Protein 6I28 (pdb70)

InterPro domains:
  IPR000340 Dual specificity phosphatase, catalytic domain [PF00782] (26-143)
  IPR000387 Tyrosine-specific protein phosphatases domain [PS50056] (73-131)
  IPR016130 Protein-tyrosine phosphatase, active site [PS00383] (95-105)
  IPR020422 Dual specificity protein phosphatase domain [PS50054] (3-155)
  IPR020422 Dual specificity protein phosphatase domain [SM00195] (3-152)
  IPR029021 Protein-tyrosine phosphatase-like [G3DSA:3.90.190.10] (1-145)
  IPR029021 Protein-tyrosine phosphatase-like [SSF52799] (1-144)

Foldseek 3Di:
DQAWFDLDPAEIFFADDPCLVVVLCVCVVVQAQAEEEAEQDDCPVNCVSNVHPPLRYHYFRFDQDLPTCRCVVCLVVLLVSSCCCCPVVNGHYYYYYHGRAASSLLSQLLNCCQVVVHANVVSNVSRCVGPNHDHDPSSNVSRNVQWDWDDDPNGTGIGGD

Radius of gyration: 15.59 Å; Cα contacts (8 Å, |Δi|>4): 269; chains: 1; bounding box: 35×46×40 Å

Nearest PDB structures (foldseek):
  6i28-assembly1_A  TM=1.006E+00  e=1.939E-35  Cydia pomonella granulosis virus (isolate Mexican)
  5gtj-assembly2_C  TM=8.559E-01  e=4.882E-09  Homo sapiens
  5z5a-assembly3_C  TM=7.941E-01  e=1.170E-07  Thermococcus kodakarensis KOD1
  4jmj-assembly1_A  TM=7.116E-01  e=1.601E-06  Homo sapiens
  4mbb-assembly1_A  TM=7.120E-01  e=1.704E-06  Homo sapiens

Solvent-accessible surface area: 8300 Å² total; per-residue (Å²): 196,18,60,18,34,90,0,33,140,46,0,4,0,0,0,30,130,61,63,33,122,15,0,73,106,31,4,154,132,50,122,9,19,0,0,0,0,0,0,66,46,104,16,42,62,1,80,168,24,6,175,40,90,157,37,8,18,36,51,11,104,0,78,55,60,85,180,34,34,22,2,46,120,41,5,89,82,0,12,57,33,0,96,93,20,12,83,90,78,154,58,27,0,0,0,0,3,59,51,0,52,10,19,0,0,0,0,0,0,1,5,7,0,51,56,85,75,32,43,11,91,107,0,29,102,102,0,102,69,98,25,64,2,144,7,34,153,51,4,26,114,37,0,98,57,60,12,55,122,39,148,67,118,132,138,121,54,37,117,9,108

Organism: Cydia pomonella granulosis virus (isolate Mexico/1963) (NCBI:txid654905)

Structure (mmCIF, N/CA/C/O backbone):
data_6I28
#
_entry.id   6I28
#
_cell.length_a   64.690
_cell.length_b   66.720
_cell.length_c   97.960
_cell.angle_alpha   90.000
_cell.angle_beta   90.000
_cell.angle_gamma   90.000
#
_symmetry.space_group_name_H-M   'I 2 2 2'
#
loop_
_entity.id
_entity.type
_entity.pdbx_description
1 polymer 'ORF98 PTP-2'
2 non-polymer GLYCEROL
3 non-polymer 'CALCIUM ION'
4 water water
#
loop_
_atom_site.group_PDB
_atom_site.id
_atom_site.type_symbol
_atom_site.label_atom_id
_atom_site.label_alt_id
_atom_site.label_comp_id
_atom_site.label_asym_id
_atom_site.label_entity_id
_atom_site.label_seq_id
_atom_site.pdbx_PDB_ins_code
_atom_site.Cartn_x
_atom_site.Cartn_y
_atom_site.Cartn_z
_atom_site.occupancy
_atom_site.B_iso_or_equiv
_atom_site.auth_seq_id
_atom_site.auth_comp_id
_atom_site.auth_asym_id
_atom_site.auth_atom_id
_atom_site.pdbx_PDB_model_num
ATOM 1 N N . MET A 1 8 ? 30.763 65.350 28.237 1.00 78.20 1 MET A N 1
ATOM 2 C CA . MET A 1 8 ? 29.969 65.440 29.486 1.00 78.53 1 MET A CA 1
ATOM 3 C C . MET A 1 8 ? 28.455 65.396 29.182 1.00 65.96 1 MET A C 1
ATOM 4 O O . MET A 1 8 ? 27.638 66.011 29.888 1.00 68.01 1 MET A O 1
ATOM 18 N N . TYR A 1 9 ? 28.067 64.666 28.141 1.00 52.67 2 TYR A N 1
ATOM 19 C 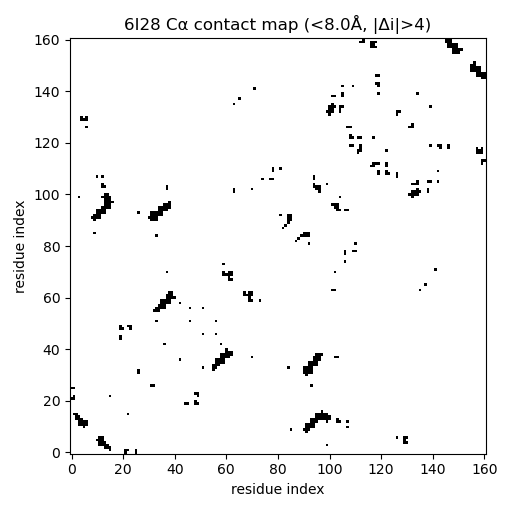CA . TYR A 1 9 ? 26.663 64.303 28.001 1.00 40.65 2 TYR A CA 1
ATOM 20 C C . TYR A 1 9 ? 26.300 63.404 29.181 1.00 34.20 2 TYR A C 1
ATOM 21 O O . TYR A 1 9 ? 27.060 62.512 29.553 1.00 30.48 2 TYR A O 1
ATOM 39 N N . ASP A 1 10 ? 25.150 63.675 29.796 1.00 32.60 3 ASP A N 1
ATOM 40 C CA . ASP A 1 10 ? 24.766 63.029 31.043 1.00 33.08 3 ASP A CA 1
ATOM 41 C C . ASP A 1 10 ? 24.017 61.745 30.715 1.00 31.11 3 ASP A C 1
ATOM 42 O O . ASP A 1 10 ? 22.776 61.723 30.519 1.00 28.52 3 ASP A O 1
ATOM 51 N N . ALA A 1 11 ? 24.788 60.660 30.679 1.00 27.97 4 ALA A N 1
ATOM 52 C CA . ALA A 1 11 ? 24.293 59.305 30.572 1.00 27.86 4 ALA A CA 1
ATOM 53 C C . ALA A 1 11 ? 25.235 58.374 31.328 1.00 27.55 4 ALA A C 1
ATOM 54 O O . ALA A 1 11 ? 26.436 58.639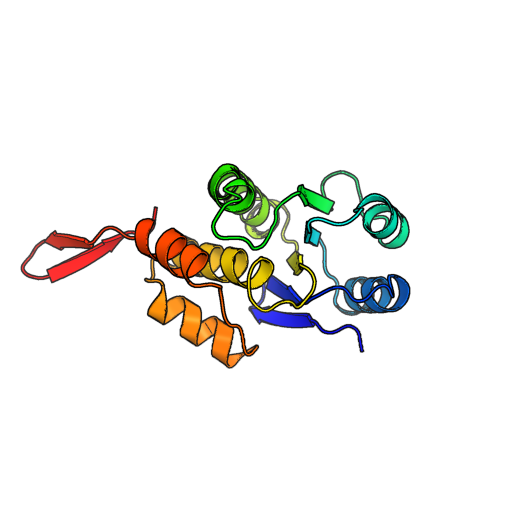 31.466 1.00 27.28 4 ALA A O 1
ATOM 61 N N . THR A 1 12 ? 24.686 57.254 31.765 1.00 25.96 5 THR A N 1
ATOM 62 C CA . THR A 1 12 ? 25.374 56.325 32.640 1.00 25.64 5 THR A CA 1
ATOM 63 C C . THR A 1 12 ? 25.274 54.903 32.090 1.00 24.86 5 THR A C 1
ATOM 64 O O . THR A 1 12 ? 24.199 54.477 31.639 1.00 22.85 5 THR A O 1
ATOM 75 N N . ARG A 1 13 ? 26.390 54.179 32.106 1.00 24.57 6 ARG A N 1
ATOM 76 C CA . ARG A 1 13 ? 26.332 52.762 31.788 1.00 25.61 6 ARG A CA 1
ATOM 77 C C . ARG A 1 13 ? 25.644 52.027 32.918 1.00 25.29 6 ARG A C 1
ATOM 78 O O . ARG A 1 13 ? 26.093 52.110 34.074 1.00 25.10 6 ARG A O 1
ATOM 99 N N . ILE A 1 14 ? 24.568 51.313 32.600 1.00 24.61 7 ILE A N 1
ATOM 100 C CA . ILE A 1 14 ? 23.824 50.542 33.600 1.00 24.17 7 ILE A CA 1
ATOM 101 C C . ILE A 1 14 ? 24.331 49.096 33.707 1.00 24.44 7 ILE A C 1
ATOM 102 O O . ILE A 1 14 ? 24.479 48.552 34.808 1.00 26.39 7 ILE A O 1
ATOM 118 N N . ASN A 1 15 ? 24.569 48.419 32.594 1.00 24.97 8 ASN A N 1
ATOM 119 C CA . ASN A 1 15 ? 25.157 47.089 32.544 1.00 25.58 8 ASN A CA 1
ATOM 120 C C . ASN A 1 15 ? 25.855 46.956 31.191 1.00 26.11 8 ASN A C 1
ATOM 121 O O . ASN A 1 15 ? 26.061 47.949 30.502 1.00 23.73 8 ASN A O 1
ATOM 132 N N . GLN A 1 16 ? 26.246 45.727 30.819 1.00 30.20 9 GLN A N 1
ATOM 133 C CA . GLN A 1 16 ? 27.012 45.566 29.587 1.00 36.21 9 GLN A CA 1
ATOM 134 C C . GLN A 1 16 ? 26.190 45.901 28.350 1.00 29.29 9 GLN A C 1
ATOM 135 O O . GLN A 1 16 ? 26.774 46.130 27.298 1.00 30.07 9 GLN A O 1
ATOM 149 N N . ASP A 1 17 ? 24.859 45.964 28.461 1.00 23.60 10 ASP A N 1
ATOM 150 C CA . ASP A 1 17 ? 23.986 46.184 27.307 1.00 23.46 10 ASP A CA 1
ATOM 151 C C . ASP A 1 17 ? 23.343 47.559 27.228 1.00 19.52 10 ASP A C 1
ATOM 152 O O . ASP A 1 17 ? 22.880 47.948 26.144 1.00 19.19 10 ASP A O 1
ATOM 161 N N . LEU A 1 18 ? 23.242 48.297 28.342 1.00 20.99 11 LEU A N 1
ATOM 162 C CA . LEU A 1 18 ? 22.365 49.451 28.448 1.00 21.03 11 LEU A CA 1
ATOM 163 C C . LEU A 1 18 ? 23.058 50.664 29.045 1.00 20.46 11 LEU A C 1
ATOM 164 O O . LEU A 1 18 ? 23.790 50.533 30.034 1.00 19.83 11 LEU A O 1
ATOM 180 N N . PHE A 1 19 ? 22.828 51.820 28.419 1.00 18.33 12 PHE A N 1
ATOM 181 C CA . PHE A 1 19 ? 23.009 53.165 28.967 1.00 18.43 12 PHE A CA 1
ATOM 182 C C . PHE A 1 19 ? 21.665 53.855 29.178 1.00 17.37 12 PHE A C 1
ATOM 183 O O . PHE A 1 19 ? 20.698 53.630 28.439 1.00 18.57 12 PHE A O 1
ATOM 200 N N . VAL A 1 20 ? 21.593 54.691 30.217 1.00 16.67 13 VAL A N 1
ATOM 201 C CA . VAL A 1 20 ? 20.438 55.560 30.460 1.00 16.96 13 VAL A CA 1
ATOM 202 C C . VAL A 1 20 ? 20.909 57.009 30.626 1.00 20.10 13 VAL A C 1
ATOM 203 O O . VAL A 1 20 ? 21.894 57.288 31.324 1.00 17.61 13 VAL A O 1
ATOM 216 N N . GLY A 1 21 ? 20.230 57.938 29.975 1.00 19.02 14 GLY A N 1
ATOM 217 C CA . GLY A 1 21 ? 20.587 59.328 30.111 1.00 20.41 14 GLY A CA 1
ATOM 218 C C . GLY A 1 21 ? 19.481 60.262 29.702 1.00 21.74 14 GLY A C 1
ATOM 219 O O . GLY A 1 21 ? 18.340 59.846 29.464 1.00 21.29 14 GLY A O 1
ATOM 223 N N . GLY A 1 22 ? 19.847 61.535 29.607 1.00 21.83 15 GLY A N 1
ATOM 224 C CA . GLY A 1 22 ? 18.875 62.565 29.298 1.00 22.19 15 GLY A CA 1
ATOM 225 C C . GLY A 1 22 ? 19.081 63.180 27.930 1.00 23.38 15 GLY A C 1
ATOM 226 O O . GLY A 1 22 ? 19.612 62.539 27.031 1.00 24.26 15 GLY A O 1
ATOM 230 N N . PHE A 1 23 ? 18.670 64.423 27.779 1.00 24.57 16 PHE A N 1
ATOM 231 C CA . PHE A 1 23 ? 18.903 65.205 26.573 1.00 26.88 16 PHE A CA 1
ATOM 232 C C . PHE A 1 23 ? 18.700 66.662 26.948 1.00 27.83 16 PHE A C 1
ATOM 233 O O . PHE A 1 23 ? 17.650 67.036 27.507 1.00 26.60 16 PHE A O 1
ATOM 250 N N . TYR A 1 24 ? 19.682 67.506 26.613 1.00 29.68 17 TYR A N 1
ATOM 251 C CA . TYR A 1 24 ? 19.691 68.889 27.082 1.00 33.42 17 TYR A CA 1
ATOM 252 C C . TYR A 1 24 ? 19.951 69.859 25.947 1.00 34.38 17 TYR A C 1
ATOM 253 O O . TYR A 1 24 ? 20.288 71.018 26.206 1.00 34.30 17 TYR A O 1
ATOM 271 N N . GLY A 1 25 ? 19.752 69.414 24.706 1.00 33.97 18 GLY A N 1
ATOM 272 C CA . GLY A 1 25 ? 19.792 70.292 23.558 1.00 34.14 18 GLY A CA 1
ATOM 273 C C . GLY A 1 25 ? 21.139 70.387 22.893 1.00 33.86 18 GLY A C 1
ATOM 274 O O . GLY A 1 25 ? 21.298 71.185 21.948 1.00 35.10 18 GLY A O 1
ATOM 278 N N . ASP A 1 26 ? 22.122 69.622 23.370 1.00 32.51 19 ASP A N 1
ATOM 279 C CA . ASP A 1 26 ? 23.438 69.556 22.747 1.00 35.41 19 ASP A CA 1
ATOM 280 C C . ASP A 1 26 ? 23.554 68.185 22.092 1.00 36.25 19 ASP A C 1
ATOM 281 O O . ASP A 1 26 ? 23.984 67.193 22.700 1.00 35.32 19 ASP A O 1
ATOM 290 N N . VAL A 1 27 ? 23.181 68.125 20.822 1.00 40.05 20 VAL A N 1
ATOM 291 C CA . VAL A 1 27 ? 23.287 66.842 20.151 1.00 41.94 20 VAL A CA 1
ATOM 292 C C . VAL A 1 27 ? 24.743 66.484 19.905 1.00 40.79 20 VAL A C 1
ATOM 293 O O . VAL A 1 27 ? 25.052 65.307 19.714 1.00 40.09 20 VAL A O 1
ATOM 306 N N . ILE A 1 28 ? 25.643 67.471 19.871 1.00 41.13 21 ILE A N 1
ATOM 307 C CA . ILE A 1 28 ? 27.055 67.193 19.587 1.00 40.50 21 ILE A CA 1
ATOM 308 C C . ILE A 1 28 ? 27.689 66.441 20.745 1.00 37.10 21 ILE A C 1
ATOM 309 O O . ILE A 1 28 ? 28.405 65.447 20.552 1.00 38.48 21 ILE A O 1
ATOM 325 N N . ALA A 1 29 ? 27.448 66.907 21.968 1.00 33.66 22 ALA A N 1
ATOM 326 C CA . ALA A 1 29 ? 27.852 66.141 23.142 1.00 32.78 22 ALA A CA 1
ATOM 327 C C . ALA A 1 29 ? 27.273 64.724 23.113 1.00 30.45 22 ALA A C 1
ATOM 328 O O . ALA A 1 29 ? 27.974 63.750 23.377 1.00 31.15 22 ALA A O 1
ATOM 335 N N . MET A 1 30 ? 25.982 64.586 22.796 1.00 28.08 23 MET A N 1
ATOM 336 C CA . MET A 1 30 ? 25.358 63.278 22.741 1.00 27.41 23 MET A CA 1
ATOM 337 C C . MET A 1 30 ? 26.008 62.412 21.676 1.00 27.54 23 MET A C 1
ATOM 338 O O . MET A 1 30 ? 26.303 61.242 21.906 1.00 25.29 23 MET A O 1
ATOM 352 N N . ARG A 1 31 ? 26.227 62.972 20.491 1.00 29.85 24 ARG A N 1
ATOM 353 C CA . ARG A 1 31 ? 26.899 62.218 19.440 1.00 34.14 24 ARG A CA 1
ATOM 354 C C . ARG A 1 31 ? 28.287 61.780 19.882 1.00 34.23 24 ARG A C 1
ATOM 355 O O . ARG A 1 31 ? 28.676 60.630 19.660 1.00 34.11 24 ARG A O 1
ATOM 376 N N . HIS A 1 32 ? 29.033 62.663 20.541 1.00 34.91 25 HIS A N 1
ATOM 377 C CA . HIS A 1 32 ? 30.357 62.310 21.047 1.00 35.95 25 HIS A CA 1
ATOM 378 C C . HIS A 1 32 ? 30.292 61.148 22.032 1.00 32.83 25 HIS A C 1
ATOM 379 O O . HIS A 1 32 ? 31.106 60.228 21.968 1.00 30.75 25 HIS A O 1
ATOM 393 N N . PHE A 1 33 ? 29.299 61.150 22.925 1.00 31.32 26 PHE A N 1
ATOM 394 C CA . PHE A 1 33 ? 29.141 60.056 23.883 1.00 27.11 26 PHE A CA 1
ATOM 395 C C . PHE A 1 33 ? 28.803 58.742 23.183 1.00 24.59 26 PHE A C 1
ATOM 396 O O . PHE A 1 33 ? 29.384 57.686 23.491 1.00 25.48 26 PHE A O 1
ATOM 413 N N . VAL A 1 34 ? 27.857 58.788 22.250 1.00 22.58 27 VAL A N 1
ATOM 414 C CA . VAL A 1 34 ? 27.444 57.589 21.531 1.00 23.12 27 VAL A CA 1
ATOM 415 C C . VAL A 1 34 ? 28.631 56.964 20.804 1.00 24.41 27 VAL A C 1
ATOM 416 O O . VAL A 1 34 ? 28.853 55.743 20.880 1.00 25.89 27 VAL A O 1
ATOM 429 N N . ARG A 1 35 ? 29.367 57.779 20.028 1.00 24.79 28 ARG A N 1
ATOM 430 C CA . ARG A 1 35 ? 30.471 57.246 19.223 1.00 28.74 28 ARG A CA 1
ATOM 431 C C . ARG A 1 35 ? 31.642 56.808 20.089 1.00 28.10 28 ARG A C 1
ATOM 432 O O . ARG A 1 35 ? 32.234 55.753 19.842 1.00 28.27 28 ARG A O 1
ATOM 453 N N . GLN A 1 36 ? 31.986 57.585 21.118 1.00 28.17 29 GLN A N 1
ATOM 454 C CA . GLN A 1 36 ? 33.107 57.214 21.995 1.00 27.79 29 GLN A CA 1
ATOM 455 C C . GLN A 1 36 ? 32.858 55.875 22.688 1.00 25.03 29 GLN A C 1
ATOM 456 O O . GLN A 1 36 ? 33.789 55.081 22.866 1.00 22.74 29 GLN A O 1
ATOM 470 N N . ASN A 1 37 ? 31.622 55.623 23.109 1.00 24.87 30 ASN A N 1
ATOM 471 C CA . ASN A 1 37 ? 31.247 54.460 23.917 1.00 25.73 30 ASN A CA 1
ATOM 472 C C . ASN A 1 37 ? 30.719 53.286 23.104 1.00 23.58 30 ASN A C 1
ATOM 473 O O . ASN A 1 37 ? 30.246 52.301 23.698 1.00 23.82 30 ASN A O 1
ATOM 484 N N . ASN A 1 38 ? 30.803 53.354 21.766 1.00 22.60 31 ASN A N 1
ATOM 485 C CA . ASN A 1 38 ? 30.343 52.287 20.857 1.00 21.71 31 ASN A CA 1
ATOM 486 C C . ASN A 1 38 ? 28.868 51.940 21.074 1.00 21.73 31 ASN A C 1
ATOM 487 O O . ASN A 1 38 ? 28.485 50.776 21.021 1.00 21.61 31 ASN A O 1
ATOM 498 N N . VAL A 1 39 ? 28.049 52.947 21.357 1.00 20.62 32 VAL A N 1
ATOM 499 C CA . VAL A 1 39 ? 26.608 52.719 21.474 1.00 19.43 32 VAL A CA 1
ATOM 500 C C . VAL A 1 39 ? 26.091 52.363 20.090 1.00 20.77 32 VAL A C 1
ATOM 501 O O . VAL A 1 39 ? 26.248 53.135 19.159 1.00 25.47 32 VAL A O 1
ATOM 514 N N . GLY A 1 40 ? 25.426 51.222 19.964 1.00 20.54 33 GLY A N 1
ATOM 515 C CA . GLY A 1 40 ? 24.975 50.757 18.669 1.00 20.63 33 GLY A CA 1
ATOM 516 C C . GLY A 1 40 ? 23.568 51.165 18.302 1.00 20.97 33 GLY A C 1
ATOM 517 O O . GLY A 1 40 ? 23.199 51.142 17.115 1.00 26.23 33 GLY A O 1
ATOM 521 N N . CYS A 1 41 ? 22.772 51.566 19.281 1.00 20.51 34 CYS A N 1
ATOM 522 C CA A CYS A 1 41 ? 21.348 51.816 19.092 0.66 22.42 34 CYS A CA 1
ATOM 523 C CA B CYS A 1 41 ? 21.335 51.819 19.110 0.34 23.31 34 CYS A CA 1
ATOM 524 C C . CYS A 1 41 ? 20.904 52.808 20.164 1.00 20.70 34 CYS A C 1
ATOM 525 O O . CYS A 1 41 ? 21.471 52.882 21.245 1.00 20.49 34 CYS A O 1
ATOM 537 N N . VAL A 1 42 ? 19.930 53.606 19.803 1.00 19.48 35 VAL A N 1
ATOM 538 C CA . VAL A 1 42 ? 19.401 54.663 20.637 1.00 18.05 35 VAL A CA 1
ATOM 539 C C . VAL A 1 42 ? 17.885 54.555 20.653 1.00 17.62 35 VAL A C 1
ATOM 540 O O . VAL A 1 42 ? 17.257 54.447 19.606 1.00 17.34 35 VAL A O 1
ATOM 553 N N . VAL A 1 43 ? 17.289 54.588 21.841 1.00 14.72 36 VAL A N 1
ATOM 554 C CA . VAL A 1 43 ? 15.842 54.684 21.995 1.00 14.31 36 VAL A CA 1
ATOM 555 C C . VAL A 1 43 ? 15.552 56.046 22.625 1.00 16.17 36 VAL A C 1
ATOM 556 O O . VAL A 1 43 ? 15.884 56.289 23.804 1.00 13.44 36 VAL A O 1
ATOM 569 N N . SER A 1 44 ? 14.789 56.836 21.952 1.00 15.91 37 SER A N 1
ATOM 570 C CA . SER A 1 44 ? 14.448 58.202 22.367 1.00 16.67 37 SER A CA 1
ATOM 571 C C . SER A 1 44 ? 13.004 58.182 22.852 1.00 18.13 37 SER A C 1
ATOM 572 O O . SER A 1 44 ? 12.054 57.993 22.062 1.00 20.51 37 SER A O 1
ATOM 580 N N . LEU A 1 45 ? 12.811 58.417 24.136 1.00 18.84 38 LEU A N 1
ATOM 581 C CA . LEU A 1 45 ? 11.497 58.459 24.767 1.00 20.28 38 LEU A CA 1
ATOM 582 C C . LEU A 1 45 ? 11.263 59.916 25.167 1.00 22.34 38 LEU A C 1
ATOM 583 O O . LEU A 1 45 ? 11.536 60.341 26.299 1.00 23.32 38 LEU A O 1
ATOM 599 N N . ILE A 1 46 ? 10.805 60.711 24.207 1.00 23.74 39 ILE A N 1
ATOM 600 C CA . ILE A 1 46 ? 10.667 62.148 24.402 1.00 28.57 39 ILE A CA 1
ATOM 601 C C . ILE A 1 46 ? 9.363 62.661 23.810 1.00 33.70 39 ILE A C 1
ATOM 602 O O . ILE A 1 46 ? 8.784 62.059 22.906 1.00 34.06 39 ILE A O 1
ATOM 618 N N . ASP A 1 47 ? 8.929 63.810 24.352 1.00 38.58 40 ASP A N 1
ATOM 619 C CA . ASP A 1 47 ? 7.745 64.527 23.882 1.00 44.36 40 ASP A CA 1
ATOM 620 C C . ASP A 1 47 ? 8.125 65.703 22.992 1.00 47.82 40 ASP A C 1
ATOM 621 O O . ASP A 1 47 ? 7.241 66.364 22.455 1.00 46.59 40 ASP A O 1
ATOM 630 N N . SER A 1 48 ? 9.427 65.957 22.811 1.00 52.87 41 SER A N 1
ATOM 631 C CA . SER A 1 48 ? 9.933 67.009 21.943 1.00 56.80 41 SER A CA 1
ATOM 632 C C . SER A 1 48 ? 10.215 66.433 20.557 1.00 56.98 41 SER A C 1
ATOM 633 O O . SER A 1 48 ? 9.966 65.255 20.288 1.00 58.25 41 SER A O 1
ATOM 641 N N . ASP A 1 49 ? 10.743 67.268 19.665 1.00 55.06 42 ASP A N 1
ATOM 642 C CA . ASP A 1 49 ? 11.023 66.847 18.297 1.00 54.99 42 ASP A CA 1
ATOM 643 C C . ASP A 1 49 ? 12.263 65.958 18.249 1.00 51.92 42 ASP A C 1
ATOM 644 O O . ASP A 1 49 ? 13.327 66.359 18.735 1.00 50.96 42 ASP A O 1
ATOM 653 N N . VAL A 1 50 ? 12.125 64.757 17.650 1.00 49.17 43 VAL A N 1
ATOM 654 C CA . VAL A 1 50 ? 13.248 63.825 17.586 1.00 44.82 43 VAL A CA 1
ATOM 655 C C . VAL A 1 50 ? 14.080 63.894 16.296 1.00 43.64 43 VAL A C 1
ATOM 656 O O . VAL A 1 50 ? 15.236 63.438 16.289 1.00 41.87 43 VAL A O 1
ATOM 669 N N . ALA A 1 51 ? 13.534 64.467 15.215 1.00 44.52 44 ALA A N 1
ATOM 670 C CA . ALA A 1 51 ? 14.248 64.466 13.940 1.00 46.93 44 ALA A CA 1
ATOM 671 C C . ALA A 1 51 ? 15.637 65.091 14.031 1.00 47.36 44 ALA A C 1
ATOM 672 O O . ALA A 1 51 ? 16.567 64.588 13.370 1.00 46.50 44 ALA A O 1
ATOM 679 N N . PRO A 1 52 ? 15.850 66.147 14.805 1.00 47.14 45 PRO A N 1
ATOM 680 C CA . PRO A 1 52 ? 17.217 66.680 14.946 1.00 44.86 45 PRO A CA 1
ATOM 681 C C . PRO A 1 52 ? 18.155 65.712 15.626 1.00 39.64 45 PRO A C 1
ATOM 682 O O . PRO A 1 52 ? 19.347 65.651 15.279 1.00 38.68 45 PRO A O 1
ATOM 693 N N . ILE A 1 53 ? 17.670 64.979 16.627 1.00 34.34 46 ILE A N 1
ATOM 694 C CA . ILE A 1 53 ? 18.527 63.995 17.275 1.00 32.13 46 ILE A CA 1
ATOM 695 C C . ILE A 1 53 ? 18.861 62.882 16.294 1.00 31.61 46 ILE A C 1
ATOM 696 O O . ILE A 1 53 ? 20.010 62.451 16.200 1.00 30.85 46 ILE A O 1
ATOM 712 N N . LYS A 1 54 ? 17.846 62.381 15.571 1.00 32.74 47 LYS A N 1
ATOM 713 C CA . LYS A 1 54 ? 18.090 61.352 14.560 1.00 36.43 47 LYS A CA 1
ATOM 714 C C . LYS A 1 54 ? 19.111 61.837 13.539 1.00 38.41 47 LYS A C 1
ATOM 715 O O . LYS A 1 54 ? 20.025 61.105 13.164 1.00 35.93 47 LYS A O 1
ATOM 734 N N . ARG A 1 55 ? 18.953 63.071 13.063 1.00 43.41 48 ARG A N 1
ATOM 735 C CA . ARG A 1 55 ? 19.854 63.591 12.049 1.00 44.06 48 ARG A CA 1
ATOM 736 C C . ARG A 1 55 ? 21.275 63.701 12.585 1.00 41.03 48 ARG A C 1
ATOM 737 O O . ARG A 1 55 ? 22.237 63.320 11.911 1.00 42.80 48 ARG A O 1
ATOM 758 N N . ALA A 1 56 ? 21.433 64.190 13.813 1.00 38.34 49 ALA A N 1
ATOM 759 C CA . ALA A 1 56 ? 22.782 64.439 14.305 1.00 37.48 49 ALA A CA 1
ATOM 760 C C . ALA A 1 56 ? 23.496 63.136 14.597 1.00 36.71 49 ALA A C 1
ATOM 761 O O . ALA A 1 56 ? 24.695 63.014 14.326 1.00 37.11 49 ALA A O 1
ATOM 768 N N . LEU A 1 57 ? 22.779 62.149 15.158 1.00 34.57 50 LEU A N 1
ATOM 769 C CA . LEU A 1 57 ? 23.414 60.860 15.432 1.00 32.80 50 LEU A CA 1
ATOM 770 C C . LEU A 1 57 ? 23.664 60.062 14.155 1.00 30.87 50 LEU A C 1
ATOM 771 O O . LEU A 1 57 ? 24.686 59.376 14.027 1.00 30.89 50 LEU A O 1
ATOM 787 N N . TYR A 1 58 ? 22.731 60.128 13.213 1.00 31.86 51 TYR A N 1
ATOM 788 C CA . TYR A 1 58 ? 22.876 59.545 11.887 1.00 32.94 51 TYR A CA 1
ATOM 789 C C . TYR A 1 58 ? 23.141 58.044 11.945 1.00 30.62 51 TYR A C 1
ATOM 790 O O . TYR A 1 58 ? 24.001 57.515 11.247 1.00 32.05 51 TYR A O 1
ATOM 808 N N . LEU A 1 59 ? 22.367 57.342 12.748 1.00 28.55 52 LEU A N 1
ATOM 809 C CA . LEU A 1 59 ? 22.620 55.922 12.883 1.00 26.96 52 LEU A CA 1
ATOM 810 C C . LEU A 1 59 ? 21.985 55.201 11.724 1.00 27.65 52 LEU A C 1
ATOM 811 O O . LEU A 1 59 ? 21.113 55.764 11.054 1.00 27.68 52 LEU A O 1
ATOM 827 N N . PRO A 1 60 ? 22.385 53.957 11.461 1.00 28.32 53 PRO A N 1
ATOM 828 C CA . PRO A 1 60 ? 21.797 53.246 10.304 1.00 27.91 53 PRO A CA 1
ATOM 829 C C . PRO A 1 60 ? 20.311 53.041 10.552 1.00 31.36 53 PRO A C 1
ATOM 830 O O . PRO A 1 60 ? 19.814 53.035 11.701 1.00 29.93 53 PRO A O 1
ATOM 841 N N A ASP A 1 61 ? 19.596 52.842 9.460 0.44 33.47 54 ASP A N 1
ATOM 842 N N B ASP A 1 61 ? 19.593 52.884 9.455 0.56 34.20 54 ASP A N 1
ATOM 843 C CA A ASP A 1 61 ? 18.154 52.655 9.511 0.44 37.49 54 ASP A CA 1
ATOM 844 C CA B ASP A 1 61 ? 18.167 52.611 9.504 0.56 38.45 54 ASP A CA 1
ATOM 845 C C A ASP A 1 61 ? 17.808 51.469 10.393 0.44 37.35 54 ASP A C 1
ATOM 846 C C B ASP A 1 61 ? 17.894 51.474 10.471 0.56 38.00 54 ASP A C 1
ATOM 847 O O A ASP A 1 61 ? 18.257 50.347 10.140 0.44 38.26 54 ASP A O 1
ATOM 848 O O B ASP A 1 61 ? 18.492 50.397 10.365 0.56 38.41 54 ASP A O 1
ATOM 865 N N . GLY A 1 62 ? 17.010 51.718 11.423 1.00 35.44 55 GLY A N 1
ATOM 866 C CA . GLY A 1 62 ? 16.601 50.719 12.326 1.00 31.85 55 GLY A CA 1
ATOM 867 C C . GLY A 1 62 ? 17.310 50.768 13.645 1.00 26.28 55 GLY A C 1
ATOM 868 O O . GLY A 1 62 ? 16.864 50.133 14.583 1.00 28.46 55 GLY A O 1
ATOM 873 N N . ASP A 1 63 ? 18.419 51.502 13.727 1.00 22.38 56 ASP A N 1
ATOM 874 C CA . ASP A 1 63 ? 19.178 51.594 14.969 1.00 20.76 56 ASP A CA 1
ATOM 875 C C . ASP A 1 63 ? 18.823 52.811 15.789 1.00 20.20 56 ASP A C 1
ATOM 876 O O . ASP A 1 63 ? 19.378 52.975 16.900 1.00 19.70 56 ASP A O 1
ATOM 885 N N . HIS A 1 64 ? 17.803 53.554 15.400 1.00 22.79 57 HIS A N 1
ATOM 886 C CA . HIS A 1 64 ? 17.316 54.671 16.211 1.00 26.37 57 HIS A CA 1
ATOM 887 C C . HIS A 1 64 ? 15.797 54.631 16.211 1.00 22.68 57 HIS A C 1
ATOM 888 O O . HIS A 1 64 ? 15.167 54.818 15.166 1.00 24.88 57 HIS A O 1
ATOM 902 N N . LEU A 1 65 ? 15.231 54.328 17.362 1.00 23.61 58 LEU A N 1
ATOM 903 C CA . LEU A 1 65 ? 13.811 54.221 17.615 1.00 22.41 58 LEU A CA 1
ATOM 904 C C . LEU A 1 65 ? 13.342 55.380 18.481 1.00 21.77 58 LEU A C 1
ATOM 905 O O . LEU A 1 65 ? 13.961 55.698 19.492 1.00 21.49 58 LEU A O 1
ATOM 921 N N . HIS A 1 66 ? 12.200 55.931 18.140 1.00 23.90 59 HIS A N 1
ATOM 922 C CA . HIS A 1 66 ? 11.549 57.006 18.876 1.00 24.99 59 HIS A CA 1
ATOM 923 C C . HIS A 1 66 ? 10.137 56.577 19.236 1.00 24.12 59 HIS A C 1
ATOM 924 O O . HIS A 1 66 ? 9.395 56.114 18.372 1.00 22.40 59 HIS A O 1
ATOM 938 N N . VAL A 1 67 ? 9.743 56.771 20.493 1.00 22.67 60 VAL A N 1
ATOM 939 C CA . VAL A 1 67 ? 8.344 56.754 20.889 1.00 24.54 60 VAL A CA 1
ATOM 940 C C . VAL A 1 67 ? 8.010 58.115 21.500 1.00 27.43 60 VAL A C 1
ATOM 941 O O . VAL A 1 67 ? 8.636 58.520 22.494 1.00 28.01 60 VAL A O 1
ATOM 954 N N . HIS A 1 68 ? 7.037 58.809 20.923 1.00 30.05 61 HIS A N 1
ATOM 955 C CA . HIS A 1 68 ? 6.544 60.042 21.504 1.00 32.96 61 HIS A CA 1
ATOM 956 C C . HIS A 1 68 ? 5.722 59.735 22.748 1.00 33.99 61 HIS A C 1
ATOM 957 O O . HIS A 1 68 ? 4.650 59.116 22.654 1.00 32.46 61 HIS A O 1
ATOM 971 N N . CYS A 1 69 ? 6.199 60.170 23.908 1.00 37.46 62 CYS A N 1
ATOM 972 C CA . CYS A 1 69 ? 5.489 59.890 25.149 1.00 40.06 62 CYS A CA 1
ATOM 973 C C . CYS A 1 69 ? 5.828 60.965 26.165 1.00 44.08 62 CYS A C 1
ATOM 974 O O . CYS A 1 69 ? 6.957 61.452 26.223 1.00 43.09 62 CYS A O 1
ATOM 982 N N . GLU A 1 70 ? 4.847 61.291 26.984 1.00 47.70 63 GLU A N 1
ATOM 983 C CA . GLU A 1 70 ? 4.972 62.247 28.074 1.00 52.72 63 GLU A CA 1
ATOM 984 C C . GLU A 1 70 ? 5.238 61.510 29.381 1.00 56.37 63 GLU A C 1
ATOM 985 O O . GLU A 1 70 ? 5.049 60.291 29.489 1.00 60.79 63 GLU A O 1
ATOM 997 N N . ASP A 1 71 ? 5.714 62.265 30.364 1.00 54.14 64 ASP A N 1
ATOM 998 C CA . ASP A 1 71 ? 5.868 61.783 31.735 1.00 48.79 64 ASP A CA 1
ATOM 999 C C . ASP A 1 71 ? 4.711 62.445 32.480 1.00 49.33 64 ASP A C 1
ATOM 1000 O O . ASP A 1 71 ? 4.830 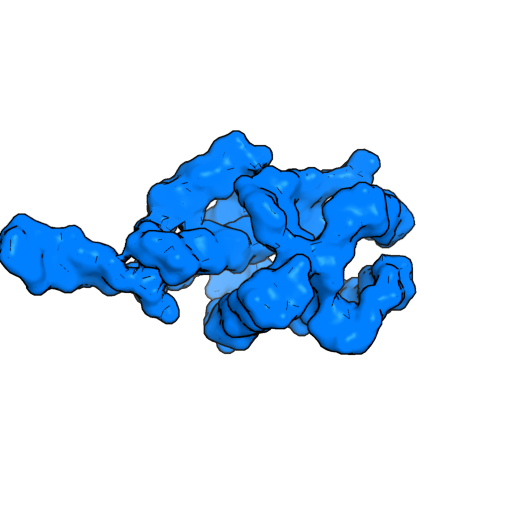63.541 33.039 1.00 46.05 64 ASP A O 1
ATOM 1009 N N . ASP A 1 72 ? 3.567 61.797 32.429 1.00 52.17 65 ASP A N 1
ATOM 1010 C CA . ASP A 1 72 ? 2.350 62.409 32.928 1.00 56.04 65 ASP A CA 1
ATOM 1011 C C . ASP A 1 72 ? 1.401 61.257 33.182 1.00 55.23 65 ASP A C 1
ATOM 1012 O O . ASP A 1 72 ? 1.208 60.412 32.299 1.00 53.27 65 ASP A O 1
ATOM 1021 N N . ALA A 1 73 ? 0.785 61.247 34.360 1.00 57.83 66 ALA A N 1
ATOM 1022 C CA . ALA A 1 73 ? -0.099 60.165 34.776 1.00 60.28 66 ALA A CA 1
ATOM 1023 C C . ALA A 1 73 ? -1.183 59.945 33.723 1.00 62.32 66 ALA A C 1
ATOM 1024 O O . ALA A 1 73 ? -1.927 58.965 33.735 1.00 61.25 66 ALA A O 1
ATOM 1031 N N . LYS A 1 74 ? -1.255 60.851 32.768 1.00 65.16 67 LYS A N 1
ATOM 1032 C CA . LYS A 1 74 ? -2.332 60.846 31.768 1.00 68.06 67 LYS A CA 1
ATOM 1033 C C . LYS A 1 74 ? -1.908 60.195 30.465 1.00 59.82 67 LYS A C 1
ATOM 1034 O O . LYS A 1 74 ? -2.778 59.674 29.773 1.00 55.69 67 LYS A O 1
ATOM 1053 N N . CYS A 1 75 ? -0.625 60.277 30.104 1.00 53.43 68 CYS A N 1
ATOM 1054 C CA . CYS A 1 75 ? -0.180 59.680 28.858 1.00 48.15 68 CYS A CA 1
ATOM 1055 C C . CYS A 1 75 ? 0.090 58.191 29.089 1.00 46.55 68 CYS A C 1
ATOM 1056 O O . CYS A 1 75 ? 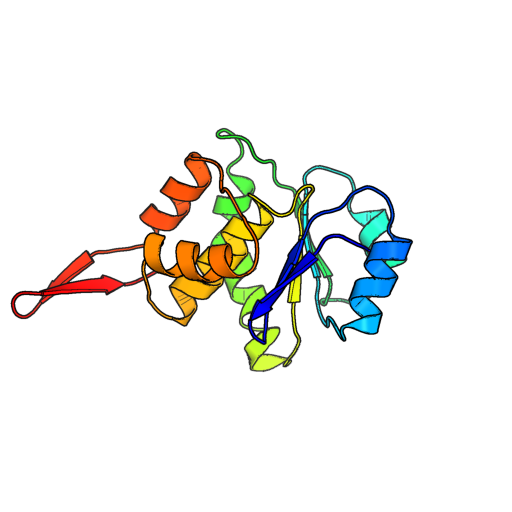0.901 57.825 29.948 1.00 44.76 68 CYS A O 1
ATOM 1064 N N . GLY A 1 76 ? -0.613 57.339 28.338 1.00 46.68 69 GLY A N 1
ATOM 1065 C CA . GLY A 1 76 ? -0.315 55.922 28.331 1.00 41.06 69 GLY A CA 1
ATOM 1066 C C . GLY A 1 76 ? 0.651 55.474 27.251 1.00 35.58 69 GLY A C 1
ATOM 1067 O O . GLY A 1 76 ? 0.823 54.262 27.082 1.00 34.96 69 GLY A O 1
ATOM 1071 N N . ALA A 1 77 ? 1.324 56.399 26.543 1.00 31.41 70 ALA A N 1
ATOM 1072 C CA . ALA A 1 77 ? 2.076 55.991 25.344 1.00 30.18 70 ALA A CA 1
ATOM 1073 C C . ALA A 1 77 ? 3.256 55.075 25.650 1.00 28.22 70 ALA A C 1
ATOM 1074 O O . ALA A 1 77 ? 3.560 54.153 24.869 1.00 26.95 70 ALA A O 1
ATOM 1081 N N . LEU A 1 78 ? 3.965 55.312 26.756 1.00 25.22 71 LEU A N 1
ATOM 1082 C CA . LEU A 1 78 ? 5.054 54.409 27.097 1.00 24.23 71 LEU A CA 1
ATOM 1083 C C . LEU A 1 78 ? 4.498 53.029 27.447 1.00 22.94 71 LEU A C 1
ATOM 1084 O O . LEU A 1 78 ? 4.973 51.996 26.937 1.00 21.89 71 LEU A O 1
ATOM 1100 N N . ALA A 1 79 ? 3.446 52.998 28.266 1.00 21.46 72 ALA A N 1
ATOM 1101 C CA . ALA A 1 79 ? 2.784 51.742 28.614 1.00 22.16 72 ALA A CA 1
ATOM 1102 C C . ALA A 1 79 ? 2.231 51.058 27.370 1.00 23.78 72 ALA A C 1
ATOM 1103 O O . ALA A 1 79 ? 2.337 49.826 27.215 1.00 21.82 72 ALA A O 1
ATOM 1110 N N . ASP A 1 80 ? 1.627 51.850 26.471 1.00 23.47 73 ASP A N 1
ATOM 1111 C CA . ASP A 1 80 ? 1.070 51.307 25.246 1.00 24.37 73 ASP A CA 1
ATOM 1112 C C . ASP A 1 80 ? 2.127 50.627 24.387 1.00 22.79 73 ASP A C 1
ATOM 1113 O O . ASP A 1 80 ? 1.792 49.738 23.590 1.00 22.79 73 ASP A O 1
ATOM 1122 N N . ASN A 1 81 ? 3.386 51.084 24.464 1.00 19.95 74 ASN A N 1
ATOM 1123 C CA . ASN A 1 81 ? 4.483 50.625 23.625 1.00 20.21 74 ASN A CA 1
ATOM 1124 C C . ASN A 1 81 ? 5.484 49.749 24.373 1.00 18.63 74 ASN A C 1
ATOM 1125 O O . ASN A 1 81 ? 6.525 49.402 23.828 1.00 17.95 74 ASN A O 1
ATOM 1136 N N . LEU A 1 82 ? 5.188 49.374 25.631 1.00 18.28 75 LEU A N 1
ATOM 1137 C CA . LEU A 1 82 ? 6.192 48.665 26.415 1.00 19.63 75 LEU A CA 1
ATOM 1138 C C . LEU A 1 82 ? 6.617 47.354 25.770 1.00 18.84 75 LEU A C 1
ATOM 1139 O O . LEU A 1 82 ? 7.818 47.076 25.686 1.00 17.47 75 LEU A O 1
ATOM 1155 N N . GLU A 1 83 ? 5.674 46.603 25.208 1.00 19.80 76 GLU A N 1
ATOM 1156 C CA . GLU A 1 83 ? 6.005 45.313 24.590 1.00 19.48 76 GLU A CA 1
ATOM 1157 C C . GLU A 1 83 ? 6.867 45.504 23.349 1.00 18.85 76 GLU A C 1
ATOM 1158 O O . GLU A 1 83 ? 7.920 44.870 23.222 1.00 17.63 76 GLU A O 1
ATOM 1170 N N . MET A 1 84 ? 6.478 46.410 22.457 1.00 18.95 77 MET A N 1
ATOM 1171 C CA . MET A 1 84 ? 7.287 46.715 21.280 1.00 18.75 77 MET A CA 1
ATOM 1172 C C . MET A 1 84 ? 8.679 47.196 21.689 1.00 17.28 77 MET A C 1
ATOM 1173 O O . MET A 1 84 ? 9.703 46.732 21.173 1.00 17.65 77 MET A O 1
ATOM 1187 N N . LEU A 1 85 ? 8.762 48.053 22.705 1.00 16.70 78 LEU A N 1
ATOM 1188 C CA . LEU A 1 85 ? 10.062 48.552 23.123 1.00 17.65 78 LEU A CA 1
ATOM 1189 C C . LEU A 1 85 ? 10.929 47.429 23.676 1.00 16.00 78 LEU A C 1
ATOM 1190 O O . LEU A 1 85 ? 12.119 47.336 23.383 1.00 17.01 78 LEU A O 1
ATOM 1206 N N . PHE A 1 86 ? 10.358 46.605 24.542 1.00 13.44 79 PHE A N 1
ATOM 1207 C CA . PHE A 1 86 ? 11.096 45.451 25.041 1.00 15.58 79 PHE A CA 1
ATOM 1208 C C . PHE A 1 86 ? 11.664 44.578 23.936 1.00 18.85 79 PHE A C 1
ATOM 1209 O O . PHE A 1 86 ? 12.846 44.192 23.979 1.00 17.54 79 PHE A O 1
ATOM 1226 N N . ASN A 1 87 ? 10.828 44.243 22.948 1.00 19.15 80 ASN A N 1
ATOM 1227 C CA . ASN A 1 87 ? 11.247 43.375 21.857 1.00 19.90 80 ASN A CA 1
ATOM 1228 C C . ASN A 1 87 ? 12.307 44.033 21.016 1.00 18.56 80 ASN A C 1
ATOM 1229 O O . ASN A 1 87 ? 13.254 43.365 20.587 1.00 20.00 80 ASN A O 1
ATOM 1240 N N . TYR A 1 88 ? 12.224 45.354 20.819 1.00 15.37 81 TYR A N 1
ATOM 1241 C CA . TYR A 1 88 ? 13.295 46.063 20.133 1.00 14.25 81 TYR A CA 1
ATOM 1242 C C . TYR A 1 88 ? 14.619 45.931 20.877 1.00 14.13 81 TYR A C 1
ATOM 1243 O O . TYR A 1 88 ? 15.662 45.558 20.311 1.00 17.60 81 TYR A O 1
ATOM 1261 N N . LEU A 1 89 ? 14.589 46.167 22.197 1.00 13.85 82 LEU A N 1
ATOM 1262 C CA . LEU A 1 89 ? 15.834 46.020 22.943 1.00 14.43 82 LEU A CA 1
ATOM 1263 C C . LEU A 1 89 ? 16.370 44.590 22.842 1.00 17.35 82 LEU A C 1
ATOM 1264 O O . LEU A 1 89 ? 17.565 44.377 22.637 1.00 16.05 82 LEU A O 1
ATOM 1280 N N . TRP A 1 90 ? 15.500 43.602 23.044 1.00 18.02 83 TRP A N 1
ATOM 1281 C CA . TRP A 1 90 ? 15.906 42.202 23.040 1.00 19.39 83 TRP A CA 1
ATOM 1282 C C . TRP A 1 90 ? 16.539 41.826 21.690 1.00 20.24 83 TRP A C 1
ATOM 1283 O O . TRP A 1 90 ? 17.619 41.230 21.649 1.00 22.06 83 TRP A O 1
ATOM 1304 N N A LEU A 1 91 ? 15.969 42.296 20.589 0.57 20.56 84 LEU A N 1
ATOM 1305 N N B LEU A 1 91 ? 15.895 42.210 20.589 0.43 20.28 84 LEU A N 1
ATOM 1306 C CA A LEU A 1 91 ? 16.492 41.911 19.293 0.57 22.81 84 LEU A CA 1
ATOM 1307 C CA B LEU A 1 91 ? 16.462 41.973 19.272 0.43 21.45 84 LEU A CA 1
ATOM 1308 C C A LEU A 1 91 ? 17.800 42.636 18.962 0.57 21.62 84 LEU A C 1
ATOM 1309 C C B LEU A 1 91 ? 17.852 42.585 19.176 0.43 20.61 84 LEU A C 1
ATOM 1310 O O A LEU A 1 91 ? 18.691 42.039 18.317 0.57 21.79 84 LEU A O 1
ATOM 1311 O O B LEU A 1 91 ? 18.842 41.887 18.914 0.43 21.34 84 LEU A O 1
ATOM 1342 N N . LYS A 1 92 ? 17.937 43.899 19.386 1.00 18.99 85 LYS A N 1
ATOM 1343 C CA . LYS A 1 92 ? 19.197 44.623 19.194 1.00 18.94 85 LYS A CA 1
ATOM 1344 C C . LYS A 1 92 ? 20.299 44.052 20.059 1.00 20.83 85 LYS A C 1
ATOM 1345 O O . LYS A 1 92 ? 21.445 43.920 19.620 1.00 22.55 85 LYS A O 1
ATOM 1365 N N . ILE A 1 93 ? 19.977 43.692 21.291 1.00 21.33 86 ILE A N 1
ATOM 1366 C CA . ILE A 1 93 ? 21.000 43.169 22.180 1.00 22.55 86 ILE A CA 1
ATOM 1367 C C . ILE A 1 93 ? 21.379 41.744 21.792 1.00 22.89 86 ILE A C 1
ATOM 1368 O O . ILE A 1 93 ? 22.553 41.458 21.566 1.00 22.93 86 ILE A O 1
ATOM 1384 N N . HIS A 1 94 ? 20.398 40.840 21.688 1.00 25.61 87 HIS A N 1
ATOM 1385 C CA . HIS A 1 94 ? 20.693 39.418 21.505 1.00 29.48 87 HIS A CA 1
ATOM 1386 C C . HIS A 1 94 ? 20.916 39.024 20.047 1.00 30.28 87 HIS A C 1
ATOM 1387 O O . HIS A 1 94 ? 21.726 38.133 19.770 1.00 32.28 87 HIS A O 1
ATOM 1401 N N . ASN A 1 95 ? 20.176 39.580 19.108 1.00 30.55 88 ASN A N 1
ATOM 1402 C CA . ASN A 1 95 ? 20.357 39.154 17.726 1.00 32.81 88 ASN A CA 1
ATOM 1403 C C . ASN A 1 95 ? 21.346 40.007 16.950 1.00 31.14 88 ASN A C 1
ATOM 1404 O O . ASN A 1 95 ? 22.009 39.505 16.028 1.00 31.59 88 ASN A O 1
ATOM 1415 N N . GLU A 1 96 ? 21.473 41.280 17.284 1.00 28.80 89 GLU A N 1
ATOM 1416 C CA . GLU A 1 96 ? 22.384 42.153 16.574 1.00 30.00 89 GLU A CA 1
ATOM 1417 C C . GLU A 1 96 ? 23.521 42.627 17.445 1.00 32.16 89 GLU A C 1
ATOM 1418 O O . GLU A 1 96 ? 24.437 43.256 16.932 1.00 29.83 89 GLU A O 1
ATOM 1430 N N . HIS A 1 97 ? 23.625 42.165 18.684 1.00 36.41 90 HIS A N 1
ATOM 1431 C CA . HIS A 1 97 ? 24.794 42.374 19.580 1.00 39.62 90 HIS A CA 1
ATOM 1432 C C . HIS A 1 97 ? 25.217 43.836 19.763 1.00 30.01 90 HIS A C 1
ATOM 1433 O O . HIS A 1 97 ? 26.413 44.083 19.879 1.00 27.71 90 HIS A O 1
ATOM 1447 N N . LYS A 1 98 ? 24.256 44.736 19.885 1.00 25.58 91 LYS A N 1
ATOM 1448 C CA . LYS A 1 98 ? 24.466 46.150 20.057 1.00 22.98 91 LYS A CA 1
ATOM 1449 C C . LYS A 1 98 ? 24.189 46.529 21.495 1.00 23.09 91 LYS A C 1
ATOM 1450 O O . LYS A 1 98 ? 23.391 45.879 22.186 1.00 24.90 91 LYS A O 1
ATOM 1469 N N . THR A 1 99 ? 24.904 47.545 21.963 1.00 21.20 92 THR A N 1
ATOM 1470 C CA . THR A 1 99 ? 24.535 48.231 23.201 1.00 20.54 92 THR A CA 1
ATOM 1471 C C . THR A 1 99 ? 23.514 49.326 22.892 1.00 20.85 92 THR A C 1
ATOM 1472 O O . THR A 1 99 ? 23.454 49.854 21.773 1.00 22.99 92 THR A O 1
ATOM 1483 N N . VAL A 1 100 ? 22.695 49.667 23.876 1.00 19.56 93 VAL A N 1
ATOM 1484 C CA . VAL A 1 100 ? 21.580 50.589 23.646 1.00 19.80 93 VAL A CA 1
ATOM 1485 C C . VAL A 1 100 ? 21.672 51.754 24.629 1.00 18.37 93 VAL A C 1
ATOM 1486 O O . VAL A 1 100 ? 21.818 51.543 25.834 1.00 18.69 93 VAL A O 1
ATOM 1499 N N . LEU A 1 101 ? 21.549 52.970 24.114 1.00 16.07 94 LEU A N 1
ATOM 1500 C CA . LEU A 1 101 ? 21.326 54.162 24.914 1.00 15.11 94 LEU A CA 1
ATOM 1501 C C . LEU A 1 101 ? 19.815 54.417 24.912 1.00 13.56 94 LEU A C 1
ATOM 1502 O O . LEU A 1 101 ? 19.238 54.695 23.873 1.00 13.18 94 LEU A O 1
ATOM 1518 N N . ILE A 1 102 ? 19.193 54.346 26.075 1.00 14.23 95 ILE A N 1
ATOM 1519 C CA . ILE A 1 102 ? 17.801 54.752 26.277 1.00 16.35 95 ILE A CA 1
ATOM 1520 C C . ILE A 1 102 ? 17.800 56.131 26.946 1.00 14.33 95 ILE A C 1
ATOM 1521 O O . ILE A 1 102 ? 18.409 56.351 28.001 1.00 16.74 95 ILE A O 1
ATOM 1537 N N . HIS A 1 103 ? 17.173 57.109 26.330 1.00 16.39 96 HIS A N 1
ATOM 1538 C CA . HIS A 1 103 ? 17.208 58.457 26.866 1.00 16.25 96 HIS A CA 1
ATOM 1539 C C . HIS A 1 103 ? 15.831 59.121 26.818 1.00 18.89 96 HIS A C 1
ATOM 15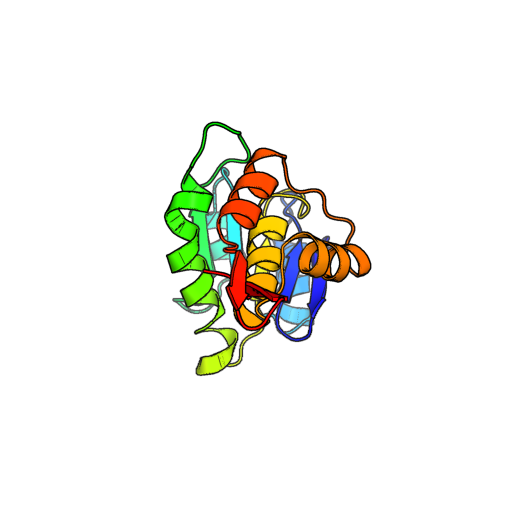40 O O . HIS A 1 103 ? 14.993 58.843 25.944 1.00 20.39 96 HIS A O 1
ATOM 1554 N N . CYS A 1 104 ? 15.624 60.035 27.747 1.00 20.59 97 CYS A N 1
ATOM 1555 C CA . CYS A 1 104 ? 14.511 60.968 27.753 1.00 23.29 97 CYS A CA 1
ATOM 1556 C C . CYS A 1 104 ? 15.095 62.363 27.892 1.00 26.31 97 CYS A C 1
ATOM 1557 O O . CYS A 1 104 ? 16.066 62.710 27.189 1.00 24.19 97 CYS A O 1
ATOM 1565 N N . HIS A 1 105 ? 14.531 63.201 28.758 1.00 29.11 98 HIS A N 1
ATOM 1566 C CA . HIS A 1 105 ? 15.088 64.539 28.978 1.00 35.83 98 HIS A CA 1
ATOM 1567 C C . HIS A 1 105 ? 16.002 64.605 30.193 1.00 35.53 98 HIS A C 1
ATOM 1568 O O . HIS A 1 105 ? 17.057 65.223 30.126 1.00 36.06 98 HIS A O 1
ATOM 1582 N N . ALA A 1 106 ? 15.637 63.946 31.289 1.00 36.10 99 ALA A N 1
ATOM 1583 C CA . ALA A 1 106 ? 16.428 63.962 32.513 1.00 35.43 99 ALA A CA 1
ATOM 1584 C C . ALA A 1 106 ? 17.109 62.635 32.799 1.00 33.23 99 ALA A C 1
ATOM 1585 O O . ALA A 1 106 ? 18.023 62.590 33.627 1.00 33.49 99 ALA A O 1
ATOM 1592 N N . GLY A 1 107 ? 16.745 61.581 32.092 1.00 29.10 100 GLY A N 1
ATOM 1593 C CA . GLY A 1 107 ? 17.308 60.281 32.361 1.00 30.16 100 GLY A CA 1
ATOM 1594 C C . GLY A 1 107 ? 17.032 59.709 33.740 1.00 30.55 100 GLY A C 1
ATOM 1595 O O . GLY A 1 107 ? 17.845 58.905 34.219 1.00 31.01 100 GLY A O 1
ATOM 1599 N N . VAL A 1 108 ? 15.910 60.078 34.370 1.00 30.64 101 VAL A N 1
ATOM 1600 C CA . VAL A 1 108 ? 15.580 59.557 35.703 1.00 31.00 101 VAL A CA 1
ATOM 1601 C C . VAL A 1 108 ? 14.214 58.890 35.769 1.00 30.47 101 VAL A C 1
ATOM 1602 O O . VAL A 1 108 ? 13.948 58.183 36.764 1.00 32.09 10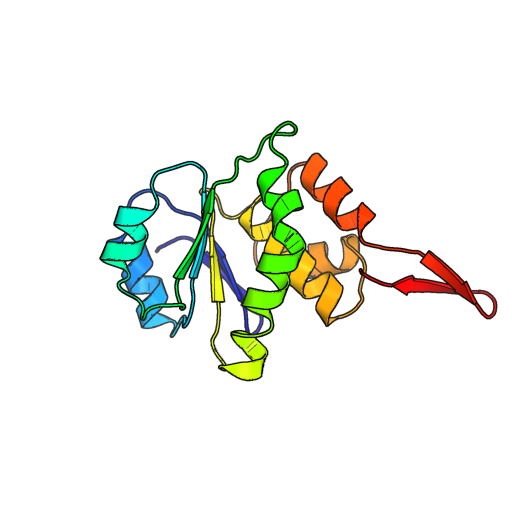1 VAL A O 1
ATOM 1615 N N . SER A 1 109 ? 13.311 59.083 34.804 1.00 28.41 102 SER A N 1
ATOM 1616 C CA . SER A 1 109 ? 11.957 58.535 34.905 1.00 26.71 102 SER A CA 1
ATOM 1617 C C . SER A 1 109 ? 11.544 57.755 33.645 1.00 25.00 102 SER A C 1
ATOM 1618 O O . SER A 1 109 ? 11.531 56.518 33.669 1.00 23.63 102 SER A O 1
ATOM 1626 N N . ARG A 1 110 ? 11.258 58.431 32.525 1.00 22.64 103 ARG A N 1
ATOM 1627 C CA . ARG A 1 110 ? 10.834 57.694 31.334 1.00 22.39 103 ARG A CA 1
ATOM 1628 C C . ARG A 1 110 ? 11.857 56.630 30.936 1.00 23.62 103 ARG A C 1
ATOM 1629 O O . ARG A 1 110 ? 11.539 55.438 30.864 1.00 22.99 103 ARG A O 1
ATOM 1650 N N . SER A 1 111 ? 13.091 57.066 30.611 1.00 21.32 104 SER A N 1
ATOM 1651 C CA . SER A 1 111 ? 14.138 56.140 30.147 1.00 19.12 104 SER A CA 1
ATOM 1652 C C . SER A 1 111 ? 14.450 55.105 31.219 1.00 20.61 104 SER A C 1
ATOM 1653 O O . SER A 1 111 ? 14.589 53.894 30.923 1.00 20.02 104 SER A O 1
ATOM 1661 N N . ALA A 1 112 ? 14.499 55.553 32.488 1.00 20.58 105 ALA A N 1
ATOM 1662 C CA . ALA A 1 112 ? 14.798 54.627 33.578 1.00 22.57 105 ALA A CA 1
ATOM 1663 C C . ALA A 1 112 ? 13.729 53.543 33.709 1.00 22.44 105 ALA A C 1
ATOM 1664 O O . ALA A 1 112 ? 14.038 52.387 34.022 1.00 20.52 105 ALA A O 1
ATOM 1671 N N . THR A 1 113 ? 12.469 53.898 33.455 1.00 19.87 106 THR A N 1
ATOM 1672 C CA . THR A 1 113 ? 11.380 52.935 33.499 1.00 20.02 106 THR A CA 1
ATOM 1673 C C . THR A 1 113 ? 11.584 51.807 32.498 1.00 17.40 106 THR A C 1
ATOM 1674 O O . THR A 1 113 ? 11.446 50.625 32.819 1.00 18.30 106 THR A O 1
ATOM 1685 N N . LEU A 1 114 ? 11.935 52.137 31.250 1.00 17.25 107 LEU A N 1
ATOM 1686 C CA . LEU A 1 114 ? 12.185 51.070 30.285 1.00 18.88 107 LEU A CA 1
ATOM 1687 C C . LEU A 1 114 ? 13.399 50.223 30.633 1.00 18.38 107 LEU A C 1
ATOM 1688 O O . LEU A 1 114 ? 13.369 48.995 30.422 1.00 18.90 107 LEU A O 1
ATOM 1704 N N . ALA A 1 115 ? 14.486 50.848 31.095 1.00 18.32 108 ALA A N 1
ATOM 1705 C CA . ALA A 1 115 ? 15.668 50.087 31.497 1.00 18.57 108 ALA A CA 1
ATOM 1706 C C . ALA A 1 115 ? 15.335 49.120 32.619 1.00 19.17 108 ALA A C 1
ATOM 1707 O O . ALA A 1 115 ? 15.705 47.931 32.559 1.00 19.34 108 ALA A O 1
ATOM 1714 N N . ILE A 1 116 ? 14.579 49.582 33.613 1.00 19.18 109 ILE A N 1
ATOM 1715 C CA . ILE A 1 116 ? 14.238 48.747 34.758 1.00 19.93 109 ILE A CA 1
ATOM 1716 C C . ILE A 1 116 ? 13.391 47.585 34.283 1.00 20.88 109 ILE A C 1
ATOM 1717 O O . ILE A 1 116 ? 13.585 46.449 34.707 1.00 20.96 109 ILE A O 1
ATOM 1733 N N . TYR A 1 117 ? 12.465 47.843 33.363 1.00 17.90 110 TYR A N 1
ATOM 1734 C CA . TYR A 1 117 ? 11.580 46.790 32.888 1.00 19.83 110 TYR A CA 1
ATOM 1735 C C . TYR A 1 117 ? 12.351 45.755 32.075 1.00 19.62 110 TYR A C 1
ATOM 1736 O O . TYR A 1 117 ? 12.139 44.538 32.231 1.00 17.94 110 TYR A O 1
ATOM 1754 N N . TYR A 1 118 ? 13.251 46.211 31.196 1.00 15.80 111 TYR A N 1
ATOM 1755 C CA . TYR A 1 118 ? 14.117 45.278 30.524 1.00 18.98 111 TYR A CA 1
ATOM 1756 C C . TYR A 1 118 ? 14.871 44.383 31.471 1.00 17.90 111 TYR A C 1
ATOM 1757 O O . TYR A 1 118 ? 14.938 43.176 31.238 1.00 18.13 111 TYR A O 1
ATOM 1775 N N . ILE A 1 119 ? 15.361 44.917 32.611 1.00 18.13 112 ILE A N 1
ATOM 1776 C CA . ILE A 1 119 ? 16.089 44.083 33.561 1.00 21.21 112 ILE A CA 1
ATOM 1777 C C . ILE A 1 119 ? 15.155 43.166 34.351 1.00 20.53 112 ILE A C 1
ATOM 1778 O O . ILE A 1 119 ? 15.484 42.001 34.584 1.00 18.40 112 ILE A O 1
ATOM 1794 N N . MET A 1 120 ? 13.972 43.672 34.753 1.00 19.98 113 MET A N 1
ATOM 1795 C CA . MET A 1 120 ? 12.965 42.845 35.387 1.00 21.01 113 MET A CA 1
ATOM 1796 C C . MET A 1 120 ? 12.603 41.650 34.533 1.00 19.92 113 MET A C 1
ATOM 1797 O O . MET A 1 120 ? 12.591 40.518 35.012 1.00 22.55 113 MET A O 1
ATOM 1811 N N . ARG A 1 121 ? 12.446 41.856 33.237 1.00 19.00 114 ARG A N 1
ATOM 1812 C CA . ARG A 1 121 ? 11.898 40.795 32.430 1.00 18.72 114 ARG A CA 1
ATOM 1813 C C . ARG A 1 121 ? 12.959 39.818 31.918 1.00 21.23 114 ARG A C 1
ATOM 1814 O O . ARG A 1 121 ? 12.706 38.608 31.839 1.00 21.41 114 ARG A O 1
ATOM 1835 N N . THR A 1 122 ? 14.151 40.298 31.599 1.00 21.91 115 THR A N 1
ATOM 1836 C CA . THR A 1 122 ? 15.212 39.391 31.194 1.00 23.41 115 THR A CA 1
ATOM 1837 C C . THR A 1 122 ? 15.766 38.599 32.383 1.00 23.90 115 THR A C 1
ATOM 1838 O O . THR A 1 122 ? 16.244 37.467 32.216 1.00 26.94 115 THR A O 1
ATOM 1849 N N . ASN A 1 123 ? 15.666 39.135 33.583 1.00 22.91 116 ASN A N 1
ATOM 1850 C CA . ASN A 1 123 ? 16.160 38.431 34.766 1.00 25.64 116 ASN A CA 1
ATOM 1851 C C . ASN A 1 123 ? 15.049 37.782 35.566 1.00 26.70 116 ASN A C 1
ATOM 1852 O O . ASN A 1 123 ? 15.341 36.979 36.441 1.00 27.07 116 ASN A O 1
ATOM 1863 N N . GLN A 1 124 ? 13.792 38.066 35.242 1.00 25.73 117 GLN A N 1
ATOM 1864 C CA . GLN A 1 124 ? 12.643 37.601 35.998 1.00 27.31 117 GLN A CA 1
ATOM 1865 C C . GLN A 1 124 ? 12.840 37.945 37.469 1.00 28.99 117 GLN A C 1
ATOM 1866 O O . GLN A 1 124 ? 12.912 37.068 38.344 1.00 30.39 117 GLN A O 1
ATOM 1880 N N . ILE A 1 125 ? 12.966 39.246 37.729 1.00 30.70 118 ILE A N 1
ATOM 1881 C CA . ILE A 1 125 ? 13.089 39.779 39.080 1.00 30.99 118 ILE A CA 1
ATOM 1882 C C . ILE A 1 125 ? 12.094 40.930 39.229 1.00 29.25 118 ILE A C 1
ATOM 1883 O O . ILE A 1 125 ? 11.664 41.534 38.260 1.00 27.07 118 ILE A O 1
ATOM 1899 N N . ASP A 1 126 ? 11.720 41.240 40.471 1.00 31.19 119 ASP A N 1
ATOM 1900 C CA . ASP A 1 126 ? 10.638 42.199 40.668 1.00 33.09 119 ASP A CA 1
ATOM 1901 C C . ASP A 1 126 ? 11.130 43.638 40.572 1.00 31.88 119 ASP A C 1
ATOM 1902 O O . ASP A 1 126 ? 12.326 43.910 40.423 1.00 30.67 119 ASP A O 1
ATOM 1911 N N . TYR A 1 127 ? 10.198 44.589 40.676 1.00 33.07 120 TYR A N 1
ATOM 1912 C CA . TY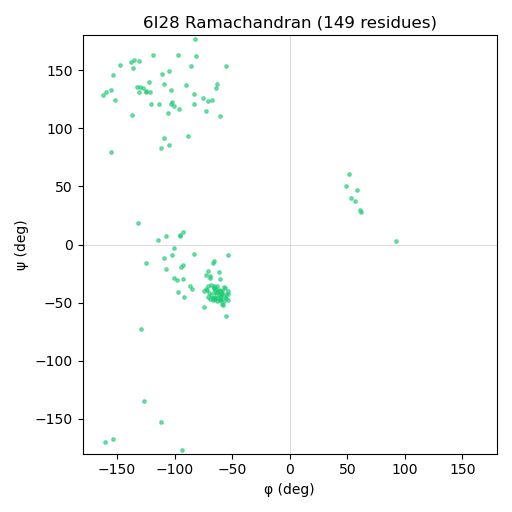R A 1 127 ? 10.559 45.983 40.481 1.00 33.19 120 TYR A CA 1
ATOM 1913 C C . TYR A 1 127 ? 11.606 46.454 41.479 1.00 35.16 120 TYR A C 1
ATOM 1914 O O . TYR A 1 127 ? 12.596 47.083 41.099 1.00 35.18 120 TYR A O 1
ATOM 1932 N N . GLU A 1 128 ? 11.405 46.171 42.763 1.00 37.95 121 GLU A N 1
ATOM 1933 C CA . GLU A 1 128 ? 12.313 46.721 43.770 1.00 39.77 121 GLU A CA 1
ATOM 1934 C C . GLU A 1 128 ? 13.732 46.195 43.567 1.00 37.14 121 GLU A C 1
ATOM 1935 O O . GLU A 1 128 ? 14.694 46.942 43.695 1.00 36.26 121 GLU A O 1
ATOM 1947 N N . GLN A 1 129 ? 13.885 44.917 43.219 1.00 37.59 122 GLN A N 1
ATOM 1948 C CA . GLN A 1 129 ? 15.219 44.386 42.948 1.00 37.53 122 GLN A CA 1
ATOM 1949 C C . GLN A 1 129 ? 15.843 45.040 41.712 1.00 35.40 122 GLN A C 1
ATOM 1950 O O . GLN A 1 129 ? 17.023 45.412 41.713 1.00 35.40 122 GLN A O 1
ATOM 1964 N N . ALA A 1 130 ? 15.089 45.138 40.615 1.00 33.17 123 ALA A N 1
ATOM 1965 C CA . ALA A 1 130 ? 15.660 45.780 39.458 1.00 31.83 123 ALA A CA 1
ATOM 1966 C C . ALA A 1 130 ? 15.922 47.256 39.701 1.00 30.51 123 ALA A C 1
ATOM 1967 O O . ALA A 1 130 ? 16.890 47.808 39.164 1.00 31.49 123 ALA A O 1
ATOM 1974 N N . PHE A 1 131 ? 15.035 47.936 40.431 1.00 27.98 124 PHE A N 1
ATOM 1975 C CA . PHE A 1 131 ? 15.217 49.354 40.658 1.00 28.89 124 PHE A CA 1
ATOM 1976 C C . PHE A 1 131 ? 16.505 49.581 41.437 1.00 30.03 124 PHE A C 1
ATOM 1977 O O . PHE A 1 131 ? 17.319 50.429 41.088 1.00 28.94 124 PHE A O 1
ATOM 1994 N N . GLN A 1 132 ? 16.704 48.838 42.528 1.00 32.61 125 GLN A N 1
ATOM 1995 C CA . GLN A 1 132 ? 17.943 49.021 43.274 1.00 37.91 125 GLN A CA 1
ATOM 1996 C C . GLN A 1 132 ? 19.180 48.757 42.422 1.00 37.75 125 GLN A C 1
ATOM 1997 O O . GLN A 1 132 ? 20.165 49.496 42.533 1.00 38.81 125 GLN A O 1
ATOM 2011 N N . TYR A 1 133 ? 19.165 47.732 41.566 1.00 37.48 126 TYR A N 1
ATOM 2012 C CA . TYR A 1 133 ? 20.328 47.500 40.709 1.00 37.74 126 TYR A CA 1
ATOM 2013 C C . TYR A 1 133 ? 20.611 48.734 39.849 1.00 33.61 126 TYR A C 1
ATOM 2014 O O . TYR A 1 133 ? 21.744 49.241 39.803 1.00 34.63 126 TYR A O 1
ATOM 2032 N N . VAL A 1 134 ? 19.590 49.231 39.148 1.00 29.55 127 VAL A N 1
ATOM 2033 C CA . VAL A 1 134 ? 19.795 50.401 38.304 1.00 28.61 127 VAL A CA 1
ATOM 2034 C C . VAL A 1 134 ? 20.203 51.617 39.125 1.00 30.62 127 VAL A C 1
ATOM 2035 O O . VAL A 1 134 ? 21.059 52.396 38.706 1.00 31.01 127 VAL A O 1
ATOM 2048 N N . TYR A 1 135 ? 19.597 51.802 40.313 1.00 33.68 128 TYR A N 1
ATOM 2049 C CA . TYR A 1 135 ? 19.824 52.995 41.110 1.00 37.50 128 TYR A CA 1
ATOM 2050 C C . TYR A 1 135 ? 21.239 53.015 41.663 1.00 38.55 128 TYR A C 1
ATOM 2051 O O . TYR A 1 135 ? 21.825 54.085 41.840 1.00 39.84 128 TYR A O 1
ATOM 2069 N N . GLY A 1 136 ? 21.812 51.838 41.885 1.00 39.35 129 GLY A N 1
ATOM 2070 C CA . GLY A 1 136 ? 23.208 51.752 42.246 1.00 39.78 129 GLY A CA 1
ATOM 2071 C C . GLY A 1 136 ? 24.169 52.284 41.207 1.00 40.59 129 GLY A C 1
ATOM 2072 O O . GLY A 1 136 ? 25.296 52.642 41.562 1.00 42.54 129 GLY A O 1
ATOM 2076 N N . LYS A 1 137 ? 23.775 52.325 39.924 1.00 40.99 130 LYS A N 1
ATOM 2077 C CA . LYS A 1 137 ? 24.644 52.891 38.894 1.00 41.73 130 LYS A CA 1
ATOM 2078 C C . LYS A 1 137 ? 24.269 54.321 38.508 1.00 40.47 130 LYS A C 1
ATOM 2079 O O . LYS A 1 137 ? 25.150 55.102 38.130 1.00 40.67 130 LYS A O 1
ATOM 2098 N N . ARG A 1 138 ? 22.995 54.681 38.632 1.00 37.21 131 ARG A N 1
ATOM 2099 C CA . ARG A 1 138 ? 22.528 56.022 38.299 1.00 34.78 131 ARG A CA 1
ATOM 2100 C C . ARG A 1 138 ? 21.319 56.280 39.175 1.00 35.20 131 ARG A C 1
ATOM 2101 O O . ARG A 1 138 ? 20.371 55.487 39.151 1.00 34.03 131 ARG A O 1
ATOM 2122 N N . ALA A 1 139 ? 21.349 57.360 39.942 1.00 37.39 132 ALA A N 1
ATOM 2123 C CA . ALA A 1 139 ? 20.194 57.733 40.754 1.00 39.61 132 ALA A CA 1
ATOM 2124 C C . ALA A 1 139 ? 19.013 57.982 39.825 1.00 40.61 132 ALA A C 1
ATOM 2125 O O . ALA A 1 139 ? 19.021 58.942 39.068 1.00 45.47 132 ALA A O 1
ATOM 2132 N N . VAL A 1 140 ? 18.011 57.124 39.857 1.00 37.65 133 VAL A N 1
ATOM 2133 C CA . VAL A 1 140 ? 16.803 57.280 39.055 1.00 33.48 133 VAL A CA 1
ATOM 2134 C C . VAL A 1 140 ? 15.616 57.395 40.001 1.00 33.44 133 VAL A C 1
ATOM 2135 O O . VAL A 1 140 ? 15.707 57.066 41.196 1.00 33.06 133 VAL A O 1
ATOM 2148 N N . HIS A 1 141 ? 14.506 57.892 39.474 1.00 34.55 134 HIS A N 1
ATOM 2149 C CA . HIS A 1 141 ? 13.311 58.136 40.275 1.00 37.94 134 HIS A CA 1
ATOM 2150 C C . HIS A 1 141 ? 12.086 58.098 39.362 1.00 33.90 134 HIS A C 1
ATOM 2151 O O . HIS A 1 141 ? 11.556 59.150 38.977 1.00 31.94 134 HIS A O 1
ATOM 2165 N N . PRO A 1 142 ? 11.605 56.909 39.010 1.00 32.16 135 PRO A N 1
ATOM 2166 C CA . PRO A 1 142 ? 10.432 56.822 38.137 1.00 32.00 135 PRO A CA 1
ATOM 2167 C C . PRO A 1 142 ? 9.213 57.439 38.796 1.00 32.07 135 PRO A C 1
ATOM 2168 O O . PRO A 1 142 ? 8.967 57.270 39.998 1.00 32.25 135 PRO A O 1
ATOM 2179 N N . SER A 1 143 ? 8.458 58.182 38.007 1.00 33.69 136 SER A N 1
ATOM 2180 C CA . SER A 1 143 ? 7.208 58.715 38.521 1.00 36.23 136 SER A CA 1
ATOM 2181 C C . SER A 1 143 ? 6.318 57.605 39.058 1.00 39.21 136 SER A C 1
ATOM 2182 O O . SER A 1 143 ? 6.366 56.464 38.598 1.00 37.12 136 SER A O 1
ATOM 2190 N N . GLU A 1 144 ? 5.452 57.976 39.998 1.00 43.76 137 GLU A N 1
ATOM 2191 C CA . GLU A 1 144 ? 4.634 56.975 40.675 1.00 47.62 137 GLU A CA 1
ATOM 2192 C C . GLU A 1 144 ? 3.863 56.104 39.687 1.00 41.38 137 GLU A C 1
ATOM 2193 O O . GLU A 1 144 ? 3.763 54.884 39.874 1.00 41.09 137 GLU A O 1
ATOM 2205 N N . HIS A 1 145 ? 3.290 56.703 38.637 1.00 38.41 138 HIS A N 1
ATOM 2206 C CA . HIS A 1 145 ? 2.492 55.877 37.728 1.00 37.14 138 HIS A CA 1
ATOM 2207 C C . HIS A 1 145 ? 3.357 54.911 36.921 1.00 34.24 138 HIS A C 1
ATOM 2208 O O . HIS A 1 145 ? 2.877 53.845 36.504 1.00 34.19 138 HIS A O 1
ATOM 2222 N N . PHE A 1 146 ? 4.623 55.247 36.679 1.00 32.14 139 PHE A N 1
ATOM 2223 C CA . PHE A 1 146 ? 5.513 54.262 36.053 1.00 30.51 139 PHE A CA 1
ATOM 2224 C C . PHE A 1 146 ? 5.851 53.136 37.033 1.00 30.91 139 PHE A C 1
ATOM 2225 O O . PHE A 1 146 ? 6.023 51.986 36.622 1.00 29.97 139 PHE A O 1
ATOM 2242 N N . VAL A 1 147 ? 5.997 53.462 38.329 1.00 31.43 140 VAL A N 1
ATOM 2243 C CA . VAL A 1 147 ? 6.217 52.420 39.341 1.00 32.95 140 VAL A CA 1
ATOM 2244 C C . VAL A 1 147 ? 5.047 51.451 39.375 1.00 35.10 140 VAL A C 1
ATOM 2245 O O . VAL A 1 147 ? 5.239 50.229 39.416 1.00 33.85 140 VAL A O 1
ATOM 2258 N N . GLU A 1 148 ? 3.817 51.963 39.331 1.00 38.24 141 GLU A N 1
ATOM 2259 C CA . GLU A 1 148 ? 2.679 51.049 39.320 1.00 42.59 141 GLU A CA 1
ATOM 2260 C C . GLU A 1 148 ? 2.612 50.267 38.003 1.00 36.94 141 GLU A C 1
ATOM 2261 O O . GLU A 1 148 ? 2.240 49.095 37.994 1.00 34.84 141 GLU A O 1
ATOM 2273 N N . LEU A 1 149 ? 2.993 50.882 36.887 1.00 32.96 142 LEU A N 1
ATOM 2274 C CA . LEU A 1 149 ? 3.011 50.169 35.609 1.00 29.96 142 LEU A CA 1
ATOM 2275 C C . LEU A 1 149 ? 3.889 48.932 35.687 1.00 27.01 142 LEU A C 1
ATOM 2276 O O . LEU A 1 149 ? 3.475 47.838 35.280 1.00 27.47 142 LEU A O 1
ATOM 2292 N N . LEU A 1 150 ? 5.115 49.099 36.213 1.00 25.29 143 LEU A N 1
ATOM 2293 C CA . LEU A 1 150 ? 6.105 48.042 36.262 1.00 24.25 143 LEU A CA 1
ATOM 2294 C C . LEU A 1 150 ? 5.726 46.969 37.264 1.00 26.18 143 LEU A C 1
ATOM 2295 O O . LEU A 1 150 ? 5.835 45.761 36.984 1.00 26.11 143 LEU A O 1
ATOM 2311 N N . LYS A 1 151 ? 5.299 47.390 38.453 1.00 28.16 144 LYS A N 1
ATOM 2312 C CA . LYS A 1 151 ? 4.777 46.447 39.435 1.00 32.23 144 LYS A CA 1
ATOM 2313 C C . LYS A 1 151 ? 3.611 45.653 38.865 1.00 32.72 144 LYS A C 1
ATOM 2314 O O . LYS A 1 151 ? 3.457 44.465 39.155 1.00 33.68 144 LYS A O 1
ATOM 2333 N N . GLY A 1 152 ? 2.777 46.295 38.047 1.00 31.73 145 GLY A N 1
ATOM 2334 C CA . GLY A 1 152 ? 1.663 45.608 37.426 1.00 32.02 145 GLY A CA 1
ATOM 2335 C C . GLY A 1 152 ? 2.051 44.537 36.432 1.00 31.64 145 GLY A C 1
ATOM 2336 O O . GLY A 1 152 ? 1.191 43.716 36.076 1.00 33.44 145 GLY A O 1
ATOM 2340 N N . LYS A 1 153 ? 3.313 44.514 35.991 1.00 29.79 146 LYS A N 1
ATOM 2341 C CA . LYS A 1 153 ? 3.800 43.449 35.129 1.00 30.86 146 LYS A CA 1
ATOM 2342 C C . LYS A 1 153 ? 4.226 42.212 35.913 1.00 30.21 146 LYS A C 1
ATOM 2343 O O . LYS A 1 153 ? 4.571 41.195 35.304 1.00 31.70 146 LYS A O 1
ATOM 2362 N N . CYS A 1 154 ? 4.269 42.273 37.235 1.00 31.37 147 CYS A N 1
ATOM 2363 C CA . CYS A 1 154 ? 4.732 41.154 38.032 1.00 33.49 147 CYS A CA 1
ATOM 2364 C C . CYS A 1 154 ? 3.544 40.373 38.566 1.00 30.29 147 CYS A C 1
ATOM 2365 O O . CYS A 1 154 ? 2.604 40.956 39.103 1.00 32.86 147 CYS A O 1
ATOM 2373 N N A VAL A 1 155 ? 3.575 39.058 38.411 0.28 27.04 148 VAL A N 1
ATOM 2374 N N B VAL A 1 155 ? 3.582 39.065 38.389 0.72 27.01 148 VAL A N 1
ATOM 2375 C CA A VAL A 1 155 ? 2.542 38.173 38.938 0.28 25.12 148 VAL A CA 1
ATOM 2376 C CA B VAL A 1 155 ? 2.587 38.151 38.934 0.72 25.29 148 VAL A CA 1
ATOM 2377 C C A VAL A 1 155 ? 3.194 37.251 39.957 0.28 24.61 148 VAL A C 1
ATOM 2378 C C B VAL A 1 155 ? 3.259 37.313 40.001 0.72 23.49 148 VAL A C 1
ATOM 2379 O O A VAL A 1 155 ? 4.268 36.695 39.706 0.28 24.94 148 VAL A O 1
ATOM 2380 O O B VAL A 1 155 ? 4.408 36.885 39.846 0.72 24.36 148 VAL A O 1
ATOM 2405 N N . TYR A 1 156 ? 2.570 37.121 41.125 1.00 24.44 149 TYR A N 1
ATOM 2406 C CA . TYR A 1 156 ? 3.082 36.273 42.170 1.00 25.01 149 TYR A CA 1
ATOM 2407 C C . TYR A 1 156 ? 2.171 35.072 42.249 1.00 23.10 149 TYR A C 1
ATOM 2408 O O . TYR A 1 156 ? 0.965 35.233 42.483 1.00 22.38 149 TYR A O 1
ATOM 2427 N N . SER A 1 157 ? 2.747 33.880 42.094 1.00 25.15 150 SER A N 1
ATOM 2428 C CA . SER A 1 157 ? 1.992 32.640 42.037 1.00 27.66 150 SER A CA 1
ATOM 2429 C C . SER A 1 157 ? 2.461 31.714 43.132 1.00 30.05 150 SER A C 1
ATOM 2430 O O . SER A 1 157 ? 3.673 31.608 43.386 1.00 27.94 150 SER A O 1
ATOM 2438 N N . TYR A 1 158 ? 1.502 31.036 43.751 1.00 34.30 151 TYR A N 1
ATOM 2439 C CA . TYR A 1 158 ? 1.798 30.115 44.823 1.00 39.57 151 TYR A CA 1
ATOM 2440 C C . TYR A 1 158 ? 2.207 28.764 44.249 1.00 39.81 151 TYR A C 1
ATOM 2441 O O . TYR A 1 158 ? 1.516 28.219 43.389 1.00 42.76 151 TYR A O 1
ATOM 2459 N N . VAL A 1 159 ? 3.325 28.225 44.703 1.00 39.25 152 VAL A N 1
ATOM 2460 C CA . VAL A 1 159 ? 3.696 26.847 44.382 1.00 43.09 152 VAL A CA 1
ATOM 2461 C C . VAL A 1 159 ? 4.629 26.337 45.482 1.00 48.19 152 VAL A C 1
ATOM 2462 O O . VAL A 1 159 ? 5.570 27.031 45.888 1.00 48.56 152 VAL A O 1
ATOM 2475 N N . ASP A 1 160 ? 4.359 25.134 45.982 1.00 53.64 153 ASP A N 1
ATOM 2476 C CA . ASP A 1 160 ? 5.234 24.440 46.928 1.00 60.83 153 ASP A CA 1
ATOM 2477 C C . ASP A 1 160 ? 5.638 25.364 48.071 1.00 57.5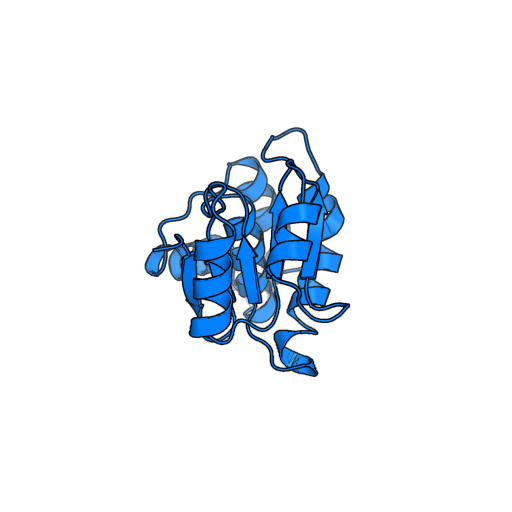9 153 ASP A C 1
ATOM 2478 O O . ASP A 1 160 ? 6.812 25.500 48.421 1.00 57.68 153 ASP A O 1
ATOM 2487 N N . ASN A 1 161 ? 4.631 25.996 48.662 1.00 53.91 154 ASN A N 1
ATOM 2488 C CA . ASN A 1 161 ? 4.802 26.836 49.841 1.00 49.89 154 ASN A CA 1
ATOM 2489 C C . ASN A 1 161 ? 5.720 28.009 49.579 1.00 47.43 154 ASN A C 1
ATOM 2490 O O . ASN A 1 161 ? 6.384 28.497 50.483 1.00 47.29 154 ASN A O 1
ATOM 2501 N N . LYS A 1 162 ? 5.764 28.493 48.335 1.00 46.54 155 LYS A N 1
ATOM 2502 C CA . LYS A 1 162 ? 6.461 29.723 48.014 1.00 48.11 155 LYS A CA 1
ATOM 2503 C C . LYS A 1 162 ? 5.599 30.575 47.111 1.00 44.82 155 LYS A C 1
ATOM 2504 O O . LYS A 1 162 ? 4.674 30.079 46.448 1.00 42.81 155 LYS A O 1
ATOM 2512 N N . LEU A 1 163 ? 5.884 31.871 47.092 1.00 44.53 156 LEU A N 1
ATOM 2513 C CA . LEU A 1 163 ? 5.377 32.751 46.050 1.00 46.53 156 LEU A CA 1
ATOM 2514 C C . LEU A 1 163 ? 6.535 32.996 45.101 1.00 41.74 156 LEU A C 1
ATOM 2515 O O . LEU A 1 163 ? 7.566 33.530 45.528 1.00 39.80 156 LEU A O 1
ATOM 2531 N N . VAL A 1 164 ? 6.348 32.622 43.815 1.00 38.59 157 VAL A N 1
ATOM 2532 C CA . VAL A 1 164 ? 7.325 32.779 42.737 1.00 38.30 157 VAL A CA 1
ATOM 2533 C C . VAL A 1 164 ? 6.863 33.966 41.921 1.00 33.15 157 VAL A C 1
ATOM 2534 O O . VAL A 1 164 ? 5.674 34.074 41.616 1.00 31.77 157 VAL A O 1
ATOM 2547 N N . VAL A 1 165 ? 7.740 34.842 41.608 1.00 32.46 158 VAL A N 1
ATOM 2548 C CA . VAL A 1 165 ? 7.421 35.989 40.762 1.00 35.09 158 VAL A CA 1
ATOM 2549 C C . VAL A 1 165 ? 7.649 35.631 39.299 1.00 34.45 158 VAL A C 1
ATOM 2550 O O . VAL A 1 165 ? 8.629 34.958 38.938 1.00 34.58 158 VAL A O 1
ATOM 2563 N N . ARG A 1 166 ? 6.712 36.046 38.450 1.00 31.91 159 ARG A N 1
ATOM 2564 C CA . ARG A 1 166 ? 6.898 36.001 37.004 1.00 32.27 159 ARG A CA 1
ATOM 2565 C C . ARG A 1 166 ? 6.740 37.419 36.479 1.00 29.39 159 ARG A C 1
ATOM 2566 O O . ARG A 1 166 ? 5.760 38.095 36.804 1.00 30.87 159 ARG A O 1
ATOM 2587 N N . VAL A 1 167 ? 7.671 37.864 35.653 1.00 26.89 160 VAL A N 1
ATOM 2588 C CA . VAL A 1 167 ? 7.553 39.172 35.032 1.00 26.03 160 VAL A CA 1
ATOM 2589 C C . VAL A 1 167 ? 7.057 38.987 33.612 1.00 26.19 160 VAL A C 1
ATOM 2590 O O . VAL A 1 167 ? 7.749 38.383 32.775 1.00 26.30 160 VAL A O 1
ATOM 2603 N N . GLU A 1 168 ? 5.902 39.571 33.340 1.00 24.70 161 GLU A N 1
ATOM 2604 C CA . GLU A 1 168 ? 5.277 39.543 32.034 1.00 26.37 161 GLU A CA 1
ATOM 2605 C C . GLU A 1 168 ? 5.725 40.710 31.157 1.00 28.59 161 GLU A C 1
ATOM 2606 O O . GLU A 1 168 ? 5.449 40.669 29.982 1.00 32.50 161 GLU A O 1
#

Sequence (161 aa):
MYDATRINQDLFVGGFYGDVIAMRHFVRQNNVGCCVVSLIDSDVAPIKRALYLPDDGDHLHVHCEDDAKCGALADNLEMLFNYLWLLKIHNEHKTVLIHCHAGVSRSATLAIYYIMRTNQIDYEQAFQYVYGKRAVHPSEHFVELLKGKCVVYSYVDNKLVVRVE

B-factor: mean 37.33, std 16.41, range [13.18, 149.04]

Secondary structure (DSSP, 8-state):
---EEE-SSSEEEE---S-HHHHHHHHHHTT--EEEEEESS--HHHHHHH-PPTTSEEEEE--SSTT--HHHHTHHHHHHHHHIIIIIT---EEEE-SSSSSHHHHHHHHHHHHHHT--HHHHHHHHHHHS-----HHHHHHHHTTEEEEEETTEEEEEE-